Protein AF-A0A5K0WX55-F1 (afdb_monomer)

Sequence (47 aa):
NSGQIAPLDEIIRLKEKYRFRVLVEESNSFGVLGKSGRGLTEYFGVP

Secondary structure (DSSP, 8-state):
---PPP-HHHHHHHHHHHT-------TTTTTTSSTTS--HHHHTT--

Nearest PDB structures (foldseek):
  7u7h-assembly3_E  TM=9.424E-01  e=9.049E-03  Alistipes finegoldii DSM 17242
  5jay-assembly1_A  TM=9.832E-01  e=1.202E-01  Paraburkholderia xenovorans LB400
  5jay-assembly2_B  TM=9.819E-01  e=1.295E-01  Paraburkholderia xenovorans LB400
  2wka-assembly1_A  TM=9.557E-01  e=1.037E-01  Vibrio cholerae O1 biovar El Tor str. N16961
  6onn-assembly2_B  TM=9.829E-01  e=1.295E-01  Paraburkholderia phymatum STM815

InterPro domains:
  IPR015421 Pyridoxal phosphate-dependent transferase, major domain [G3DSA:3.40.640.10] (1-47)
  IPR015424 Pyridoxal phosphate-dependent transferase [SSF53383] (2-46)
  IPR050087 8-amino-7-oxononanoate synthase class-II [PTHR13693] (1-47)

Solvent-accessible surface area (backbone atoms only — not co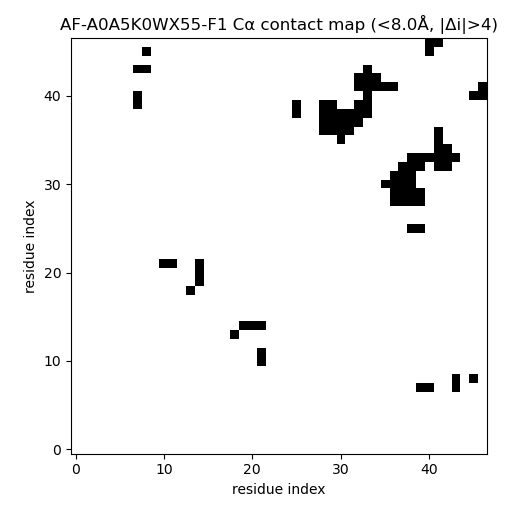mparable to full-atom values): 3122 Å² total; per-residue (Å²): 133,90,82,76,80,77,67,57,69,60,52,51,54,47,29,72,75,70,72,62,86,87,84,85,86,50,91,86,25,51,71,67,28,29,98,84,20,76,5,63,44,52,58,71,70,49,131

Organism: NCBI:txid210225

Radius of gyration: 11.11 Å; Cα contacts (8 Å, |Δi|>4): 46; chains: 1; bounding box: 28×17×29 Å

Structure (mmCIF, N/CA/C/O backbone):
data_AF-A0A5K0WX55-F1
#
_entry.id   AF-A0A5K0WX55-F1
#
loop_
_atom_site.group_PDB
_atom_site.id
_atom_site.type_symbol
_atom_site.label_atom_id
_atom_site.label_alt_id
_atom_site.label_comp_id
_atom_site.label_asym_id
_atom_site.label_entity_id
_atom_site.label_seq_id
_atom_site.pdbx_PDB_ins_code
_atom_site.Cartn_x
_atom_site.Cartn_y
_atom_site.Cartn_z
_atom_site.occupancy
_atom_site.B_iso_or_equiv
_atom_site.auth_seq_id
_atom_site.auth_comp_id
_atom_site.auth_asym_id
_atom_site.auth_atom_id
_atom_site.pdbx_PDB_model_num
ATOM 1 N N . ASN A 1 1 ? 16.042 -4.360 1.526 1.00 75.50 1 ASN A N 1
ATOM 2 C CA . ASN A 1 1 ? 14.768 -4.622 2.235 1.00 75.50 1 ASN A CA 1
ATOM 3 C C . ASN A 1 1 ? 14.483 -6.127 2.131 1.00 75.50 1 ASN A C 1
ATOM 5 O O . ASN A 1 1 ? 15.257 -6.812 1.474 1.00 75.50 1 ASN A O 1
ATOM 9 N N . SER A 1 2 ? 13.434 -6.653 2.766 1.00 92.81 2 SER A N 1
ATOM 10 C CA . SER A 1 2 ? 13.032 -8.069 2.640 1.00 92.81 2 SER A CA 1
ATOM 11 C C . SER A 1 2 ? 12.131 -8.362 1.427 1.00 92.81 2 SER A C 1
ATOM 13 O O . SER A 1 2 ? 11.727 -9.505 1.242 1.00 92.81 2 SER A O 1
ATOM 15 N N . GLY A 1 3 ? 11.780 -7.353 0.617 1.00 92.31 3 GLY A N 1
ATOM 16 C CA . GLY A 1 3 ? 10.885 -7.492 -0.541 1.00 92.31 3 GLY A CA 1
ATOM 17 C C . GLY A 1 3 ? 9.417 -7.783 -0.206 1.00 92.31 3 GLY A C 1
ATOM 18 O O . GLY A 1 3 ? 8.649 -8.134 -1.095 1.00 92.31 3 GLY A O 1
ATOM 19 N N . GLN A 1 4 ? 9.016 -7.669 1.062 1.00 95.56 4 GLN A N 1
ATOM 20 C CA . GLN A 1 4 ? 7.645 -7.955 1.480 1.00 95.56 4 GLN A CA 1
ATOM 21 C C . GLN A 1 4 ? 6.682 -6.837 1.069 1.00 95.56 4 GLN A C 1
ATOM 23 O O . GLN A 1 4 ? 6.996 -5.653 1.189 1.00 95.56 4 GLN A O 1
ATOM 28 N N . ILE A 1 5 ? 5.491 -7.235 0.625 1.00 95.00 5 ILE A N 1
ATOM 29 C CA . ILE A 1 5 ? 4.397 -6.329 0.277 1.00 95.00 5 ILE A CA 1
ATOM 30 C C . ILE A 1 5 ? 3.536 -6.114 1.524 1.00 95.00 5 ILE A C 1
ATOM 32 O O . ILE A 1 5 ? 3.102 -7.076 2.157 1.00 95.00 5 ILE A O 1
ATOM 36 N N . ALA A 1 6 ? 3.298 -4.854 1.887 1.00 94.75 6 ALA A N 1
ATOM 37 C CA . ALA A 1 6 ? 2.408 -4.520 2.993 1.00 94.75 6 ALA A CA 1
ATOM 38 C C . ALA A 1 6 ? 0.946 -4.888 2.649 1.00 94.75 6 ALA A C 1
ATOM 40 O O . ALA A 1 6 ? 0.530 -4.649 1.512 1.00 94.75 6 ALA A O 1
ATOM 41 N N . PRO A 1 7 ? 0.150 -5.410 3.605 1.00 96.31 7 PRO A N 1
ATOM 42 C CA . PRO A 1 7 ? -1.262 -5.741 3.391 1.00 96.31 7 PRO A CA 1
ATOM 43 C C . PRO A 1 7 ? -2.113 -4.461 3.360 1.00 96.31 7 PRO A C 1
ATOM 45 O O . PRO A 1 7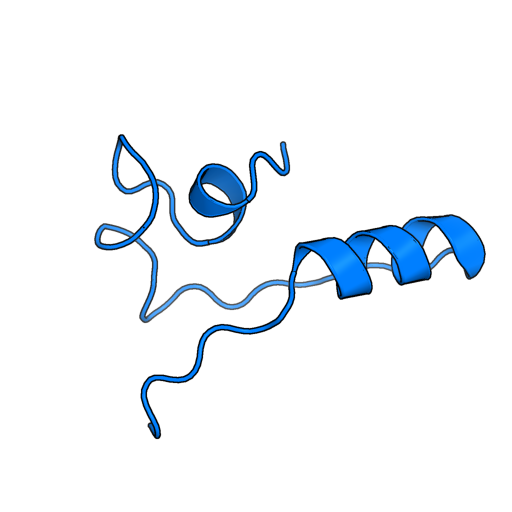 ? -2.756 -4.077 4.341 1.00 96.31 7 PRO A O 1
ATOM 48 N N . LEU A 1 8 ? -2.029 -3.720 2.251 1.00 96.50 8 LEU A N 1
ATOM 49 C CA . LEU A 1 8 ? -2.632 -2.393 2.124 1.00 96.50 8 LEU A CA 1
ATOM 50 C C . LEU A 1 8 ? -4.162 -2.449 2.232 1.00 96.50 8 LEU A C 1
ATOM 52 O O . LEU A 1 8 ? -4.758 -1.567 2.842 1.00 96.50 8 LEU A O 1
ATOM 56 N N . ASP A 1 9 ? -4.792 -3.498 1.715 1.00 95.62 9 ASP A N 1
ATOM 57 C CA . ASP A 1 9 ? -6.227 -3.765 1.847 1.00 95.62 9 ASP A CA 1
ATOM 58 C C . ASP A 1 9 ? -6.681 -3.840 3.318 1.00 95.62 9 ASP A C 1
ATOM 60 O O . ASP A 1 9 ? -7.658 -3.190 3.713 1.00 95.62 9 ASP A O 1
ATOM 64 N N . GLU A 1 10 ? -5.936 -4.553 4.164 1.00 97.62 10 GLU A N 1
ATOM 65 C CA . GLU A 1 10 ? -6.215 -4.636 5.597 1.00 97.62 10 GLU A CA 1
ATOM 66 C C . GLU A 1 10 ? -6.015 -3.290 6.299 1.00 97.62 10 GLU A C 1
ATOM 68 O O . GLU A 1 10 ? -6.842 -2.892 7.130 1.00 97.62 10 GLU A O 1
ATOM 73 N N . ILE A 1 11 ? -4.949 -2.566 5.950 1.00 97.50 11 ILE A N 1
ATOM 74 C CA . ILE A 1 11 ? -4.653 -1.238 6.501 1.00 97.50 11 ILE A CA 1
ATOM 75 C C . ILE A 1 11 ? -5.773 -0.253 6.147 1.00 97.50 11 ILE A C 1
ATOM 77 O O . ILE A 1 11 ? -6.231 0.488 7.020 1.00 97.50 11 ILE A O 1
ATOM 81 N N . ILE A 1 12 ? -6.267 -0.269 4.906 1.00 96.94 12 ILE A N 1
ATOM 82 C CA . ILE A 1 12 ? -7.397 0.563 4.474 1.00 96.94 12 ILE A CA 1
ATOM 83 C C . ILE A 1 12 ? -8.677 0.180 5.226 1.00 96.94 12 ILE A C 1
ATOM 85 O O . ILE A 1 12 ? -9.380 1.063 5.717 1.00 96.94 12 ILE A O 1
ATOM 89 N N . ARG A 1 13 ? -8.956 -1.112 5.436 1.00 97.31 13 ARG A N 1
ATOM 90 C CA . ARG A 1 13 ? -10.098 -1.541 6.266 1.00 97.31 13 ARG A CA 1
ATOM 91 C C . ARG A 1 13 ? -10.011 -0.992 7.695 1.00 97.31 13 ARG A C 1
ATOM 93 O O . ARG A 1 13 ? -11.016 -0.552 8.258 1.00 97.31 13 ARG A O 1
ATOM 100 N N . LEU A 1 14 ? -8.822 -1.009 8.296 1.00 98.06 14 LEU A N 1
ATOM 101 C CA . LEU A 1 14 ? -8.595 -0.450 9.631 1.00 98.06 14 LEU A CA 1
ATOM 102 C C . LEU A 1 14 ? -8.735 1.074 9.636 1.00 98.06 14 LEU A C 1
ATOM 104 O O . LEU A 1 14 ? -9.332 1.620 10.564 1.00 98.06 14 LEU A O 1
ATOM 108 N N . LYS A 1 15 ? -8.237 1.750 8.598 1.00 97.25 15 LYS A N 1
ATOM 109 C CA . LYS A 1 15 ? -8.3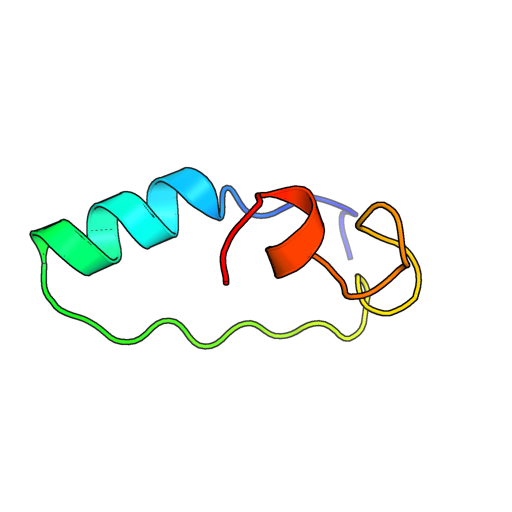72 3.198 8.407 1.00 97.25 15 LYS A CA 1
ATOM 110 C C . LYS A 1 15 ? -9.839 3.615 8.428 1.00 97.25 15 LYS A C 1
ATOM 112 O O . LYS A 1 15 ? -10.180 4.536 9.167 1.00 97.25 15 LYS A O 1
ATOM 117 N N . GLU A 1 16 ? -10.704 2.916 7.697 1.00 96.38 16 GLU A N 1
ATOM 118 C CA . GLU A 1 16 ? -12.142 3.215 7.683 1.00 96.38 16 GLU A CA 1
ATOM 119 C C . GLU A 1 16 ? -12.814 2.908 9.034 1.00 96.38 16 GLU A C 1
ATOM 121 O O . GLU A 1 16 ? -13.661 3.673 9.496 1.00 96.38 16 GLU A O 1
ATOM 126 N N . LYS A 1 17 ? -12.385 1.846 9.733 1.00 98.50 17 LYS A N 1
ATOM 127 C CA . LYS A 1 17 ? -12.918 1.481 11.058 1.00 98.50 17 LYS A CA 1
ATOM 1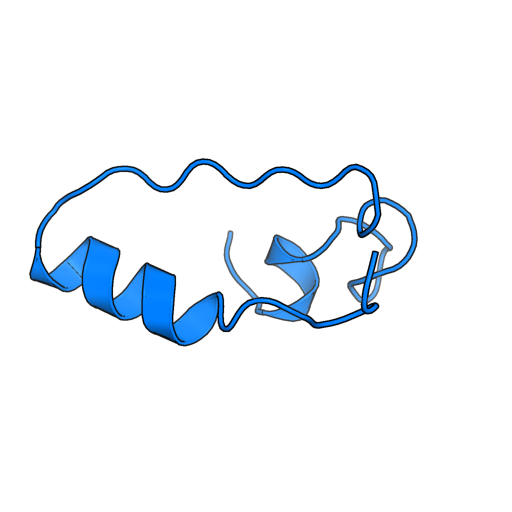28 C C . LYS A 1 17 ? -12.525 2.463 12.168 1.00 98.50 17 LYS A C 1
ATOM 130 O O . LYS A 1 17 ? -13.349 2.780 13.022 1.00 98.50 17 LYS A O 1
ATOM 135 N N . TYR A 1 18 ? -11.270 2.902 12.192 1.00 98.44 18 TYR A N 1
ATOM 136 C CA . TYR A 1 18 ? -10.689 3.662 13.308 1.00 98.44 18 TYR A CA 1
ATOM 137 C C . TYR A 1 18 ? -10.406 5.135 12.975 1.00 98.44 18 TYR A C 1
ATOM 139 O O . TYR A 1 18 ? -9.959 5.877 13.845 1.00 98.44 18 TYR A O 1
ATOM 147 N N . ARG A 1 19 ? -10.701 5.575 11.745 1.00 97.56 19 ARG A N 1
ATOM 148 C CA . ARG A 1 19 ? -10.600 6.964 11.259 1.00 97.56 19 ARG A CA 1
ATOM 149 C C . ARG A 1 19 ? -9.214 7.586 11.448 1.00 97.56 19 ARG A C 1
ATOM 151 O O . ARG A 1 19 ? -9.065 8.624 12.089 1.00 97.56 19 ARG A O 1
ATOM 158 N N . PHE A 1 20 ? -8.204 6.981 10.831 1.00 97.88 20 PHE A N 1
ATOM 159 C CA . PHE A 1 20 ? -6.851 7.544 10.763 1.00 97.88 20 PHE A CA 1
ATOM 160 C C . PHE A 1 20 ? -6.429 7.870 9.324 1.00 97.88 20 PHE A C 1
ATOM 162 O O . PHE A 1 20 ? -7.169 7.633 8.369 1.00 97.88 20 PHE A O 1
ATOM 169 N N . ARG A 1 21 ? -5.244 8.469 9.163 1.00 97.19 21 ARG A N 1
ATOM 170 C CA . ARG A 1 21 ? -4.631 8.741 7.855 1.00 97.19 21 ARG A CA 1
ATOM 171 C C . ARG A 1 21 ? -3.552 7.705 7.573 1.00 97.19 21 ARG A C 1
ATOM 173 O O . ARG A 1 21 ? -2.752 7.405 8.453 1.00 97.19 21 ARG A O 1
ATOM 180 N N . VAL A 1 22 ? -3.523 7.201 6.346 1.00 95.94 22 VAL A N 1
ATOM 181 C CA . VAL A 1 22 ? -2.476 6.302 5.856 1.00 95.94 22 VAL A CA 1
ATOM 182 C C . VAL A 1 22 ? -1.549 7.127 4.976 1.00 95.94 22 VAL A C 1
ATOM 184 O O . VAL A 1 22 ? -2.017 7.788 4.052 1.00 95.94 22 VAL A O 1
ATOM 187 N N . LEU A 1 23 ? -0.255 7.107 5.282 1.00 95.75 23 LEU A N 1
ATOM 188 C CA . LEU A 1 23 ? 0.786 7.628 4.406 1.00 95.75 23 LEU A CA 1
ATOM 189 C C . LEU A 1 23 ? 1.534 6.425 3.842 1.00 95.75 23 LEU A C 1
ATOM 191 O O . LEU A 1 23 ? 1.987 5.577 4.609 1.00 95.75 23 LEU A O 1
ATOM 195 N N . VAL A 1 24 ? 1.626 6.345 2.518 1.00 94.06 24 VAL A N 1
ATOM 196 C CA . VAL A 1 24 ? 2.289 5.240 1.822 1.00 94.06 24 VAL A CA 1
ATOM 197 C C . VAL A 1 24 ? 3.606 5.753 1.252 1.00 94.06 24 VAL A C 1
ATOM 199 O O . VAL A 1 24 ? 3.641 6.782 0.581 1.00 94.06 24 VAL A O 1
ATOM 202 N N . GLU A 1 25 ? 4.687 5.046 1.557 1.00 94.31 25 GLU A N 1
ATOM 203 C CA . GLU A 1 25 ? 6.019 5.271 1.000 1.00 94.31 25 GLU A CA 1
ATOM 204 C C . GLU A 1 25 ? 6.210 4.293 -0.169 1.00 94.31 25 GLU A C 1
ATOM 206 O O . GLU A 1 25 ? 5.977 3.096 -0.013 1.00 94.31 25 GLU A O 1
ATOM 211 N N . GLU A 1 26 ? 6.549 4.807 -1.354 1.00 94.62 26 GLU A N 1
ATOM 212 C CA . GLU A 1 26 ? 6.450 4.067 -2.626 1.00 94.62 26 GLU A CA 1
ATOM 213 C C . GLU A 1 26 ? 7.796 3.937 -3.374 1.00 94.62 26 GLU A C 1
ATOM 215 O O . GLU A 1 26 ? 7.805 3.606 -4.560 1.00 94.62 26 GLU A O 1
ATOM 220 N N . SER A 1 27 ? 8.953 4.146 -2.725 1.00 95.56 27 SER A N 1
ATOM 221 C CA . SER A 1 27 ? 10.268 4.138 -3.408 1.00 95.56 27 SER A CA 1
ATOM 222 C C . SER A 1 27 ? 10.599 2.818 -4.107 1.00 95.56 27 SER A C 1
ATOM 224 O O . SER A 1 27 ? 11.390 2.809 -5.045 1.00 95.56 27 SER A O 1
ATOM 226 N N . ASN A 1 28 ? 10.023 1.700 -3.651 1.00 95.44 28 ASN A N 1
ATOM 227 C CA . ASN A 1 28 ? 10.274 0.370 -4.220 1.00 95.44 28 ASN A CA 1
ATOM 228 C C . ASN A 1 28 ? 9.109 -0.179 -5.062 1.00 95.44 28 ASN A C 1
ATOM 230 O O . ASN A 1 28 ? 9.249 -1.248 -5.652 1.00 95.44 28 ASN A O 1
ATOM 234 N N . SER A 1 29 ? 7.958 0.496 -5.087 1.00 95.44 29 SER A N 1
ATOM 235 C CA . SER A 1 29 ? 6.747 0.032 -5.780 1.00 95.44 29 SER A CA 1
ATOM 236 C C . SER A 1 29 ? 6.390 0.887 -6.988 1.00 95.44 29 SER A C 1
ATOM 238 O O . SER A 1 29 ? 5.847 0.355 -7.959 1.00 95.44 29 SER A O 1
ATOM 240 N N . PHE A 1 30 ? 6.706 2.182 -6.969 1.00 95.75 30 PHE A N 1
ATOM 241 C CA . PHE A 1 30 ? 6.462 3.067 -8.102 1.00 95.75 30 PHE A CA 1
ATOM 242 C C . PHE A 1 30 ? 7.255 2.612 -9.338 1.00 95.75 30 PHE A C 1
ATOM 244 O O . PHE A 1 30 ? 8.449 2.332 -9.262 1.00 95.75 30 PHE A O 1
ATOM 251 N N . GLY A 1 31 ? 6.581 2.509 -10.482 1.00 96.75 31 GLY A N 1
ATOM 252 C CA . GLY A 1 31 ? 7.137 1.979 -11.730 1.00 96.75 31 GLY A CA 1
ATOM 253 C C . GLY A 1 31 ? 7.270 0.452 -11.786 1.00 96.75 31 GLY A C 1
ATOM 254 O O . GLY A 1 31 ? 7.672 -0.071 -12.822 1.00 96.75 31 GLY A O 1
ATOM 255 N N . VAL A 1 32 ? 6.928 -0.267 -10.709 1.00 96.00 32 VAL A N 1
ATOM 256 C CA . VAL A 1 32 ? 7.093 -1.729 -10.596 1.00 96.00 32 VAL A CA 1
ATOM 257 C C . VAL A 1 32 ? 5.756 -2.438 -10.374 1.00 96.00 32 VAL A C 1
ATOM 259 O O . VAL A 1 32 ? 5.483 -3.451 -11.014 1.00 96.00 32 VAL A O 1
ATOM 262 N N . LEU A 1 33 ? 4.923 -1.922 -9.467 1.00 96.50 33 LEU A N 1
ATOM 263 C CA . LEU A 1 33 ? 3.636 -2.513 -9.095 1.00 96.50 33 LEU A CA 1
ATOM 264 C C . LEU A 1 33 ? 2.454 -1.782 -9.742 1.00 96.50 33 LEU A C 1
ATOM 266 O O . LEU A 1 33 ? 2.518 -0.589 -10.035 1.00 96.50 33 LEU A O 1
ATOM 270 N N . GLY A 1 34 ? 1.352 -2.518 -9.912 1.00 95.94 34 GLY A N 1
ATOM 271 C CA . GLY A 1 34 ? 0.150 -2.044 -10.596 1.00 95.94 34 GLY A 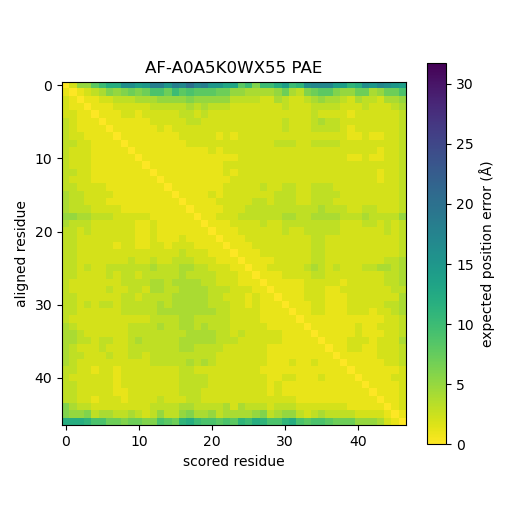CA 1
ATOM 272 C C . GLY A 1 34 ? 0.229 -2.236 -12.113 1.00 95.94 34 GLY A C 1
ATOM 273 O O . GLY A 1 34 ? 1.308 -2.351 -12.692 1.00 95.94 34 GLY A O 1
ATOM 274 N N . LYS A 1 35 ? -0.929 -2.311 -12.780 1.00 97.06 35 LYS A N 1
ATOM 275 C CA . LYS A 1 35 ? -0.998 -2.600 -14.224 1.00 97.06 35 LYS A CA 1
ATOM 276 C C . LYS A 1 35 ? -0.291 -1.535 -15.068 1.00 97.06 35 LYS A C 1
ATOM 278 O O . LYS A 1 35 ? 0.233 -1.862 -16.130 1.00 97.06 35 LYS A O 1
ATOM 283 N N . SER A 1 36 ? -0.291 -0.284 -14.613 1.00 97.06 36 SER A N 1
ATOM 284 C CA . SER A 1 36 ? 0.381 0.841 -15.266 1.00 97.06 36 SER A CA 1
ATOM 285 C C . SER A 1 36 ? 1.622 1.331 -14.515 1.00 97.06 36 SER A C 1
ATOM 287 O O . SER A 1 36 ? 2.191 2.356 -14.886 1.00 97.06 36 SER A O 1
ATOM 289 N N . GLY A 1 37 ? 2.071 0.605 -13.485 1.00 96.81 37 GLY A N 1
ATOM 290 C CA . GLY A 1 37 ? 3.239 0.986 -12.694 1.00 96.81 37 GLY A CA 1
ATOM 291 C C . GLY A 1 37 ? 2.981 2.147 -11.730 1.00 96.81 37 GLY A C 1
ATOM 292 O O . GLY A 1 37 ? 3.935 2.789 -1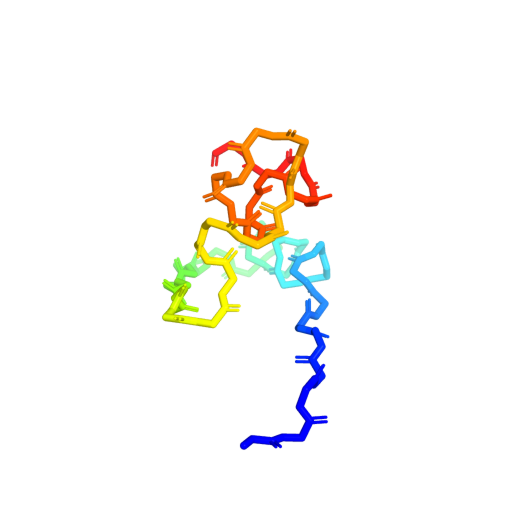1.294 1.00 96.81 37 GLY A O 1
ATOM 293 N 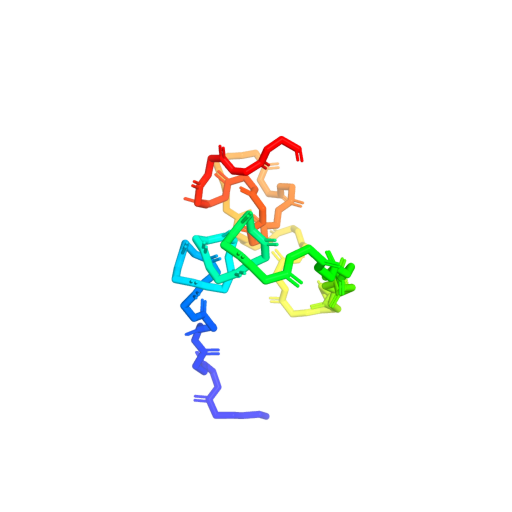N . ARG A 1 38 ? 1.725 2.470 -11.393 1.00 95.75 38 ARG A N 1
ATOM 294 C CA . ARG A 1 38 ? 1.420 3.584 -10.472 1.00 95.75 38 ARG A CA 1
ATOM 295 C C . ARG A 1 38 ? 1.745 3.272 -9.016 1.00 95.75 38 ARG A C 1
ATOM 297 O O . ARG A 1 38 ? 1.734 4.193 -8.205 1.00 95.75 38 ARG A O 1
ATOM 304 N N . GLY A 1 39 ? 2.047 2.015 -8.705 1.00 96.44 39 GLY A N 1
ATOM 305 C CA . GLY A 1 39 ? 2.518 1.603 -7.397 1.00 96.44 39 GLY A CA 1
ATOM 306 C C . GLY A 1 39 ? 1.555 0.693 -6.649 1.00 96.44 39 GLY A C 1
ATOM 307 O O . GLY A 1 39 ? 0.674 0.037 -7.215 1.00 96.44 39 GLY A O 1
ATOM 308 N N . LEU A 1 40 ? 1.770 0.627 -5.341 1.00 96.12 40 LEU A N 1
ATOM 309 C CA . LEU A 1 40 ? 1.098 -0.296 -4.433 1.00 96.12 40 LEU A CA 1
ATOM 310 C C . LEU A 1 40 ? -0.409 -0.021 -4.346 1.00 96.12 40 LEU A C 1
ATOM 312 O O . LEU A 1 40 ? -1.212 -0.946 -4.245 1.00 96.12 40 LEU A O 1
ATOM 316 N N . THR A 1 41 ? -0.788 1.251 -4.426 1.00 95.44 41 THR A N 1
ATOM 317 C CA . THR A 1 41 ? -2.188 1.695 -4.449 1.00 95.44 41 THR A CA 1
ATOM 318 C C . THR A 1 41 ? -2.954 1.129 -5.648 1.00 95.44 41 THR A C 1
ATOM 320 O O . THR A 1 41 ? -3.989 0.493 -5.460 1.00 95.44 41 THR A O 1
ATOM 323 N N . GLU A 1 42 ? -2.411 1.237 -6.866 1.00 96.50 42 GLU A N 1
ATOM 324 C CA . GLU A 1 42 ? -3.011 0.640 -8.072 1.00 96.50 42 GLU A CA 1
ATOM 325 C C . GLU A 1 42 ? -3.060 -0.889 -7.985 1.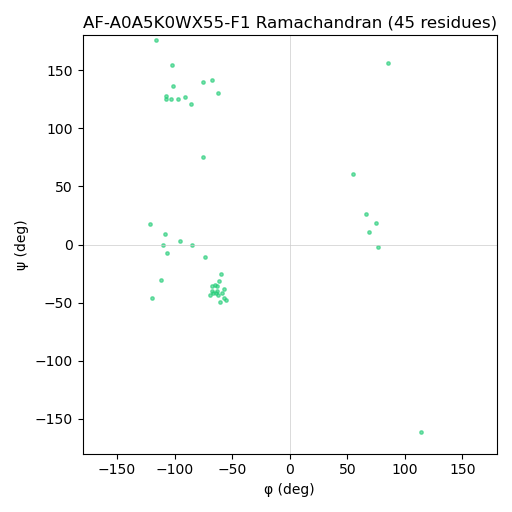00 96.50 42 GLU A C 1
ATOM 327 O O . GLU A 1 42 ? -4.062 -1.492 -8.370 1.00 96.50 42 GLU A O 1
ATOM 332 N N . TYR A 1 43 ? -2.006 -1.517 -7.456 1.00 96.56 43 TYR A N 1
ATOM 333 C CA . TYR A 1 43 ? -1.949 -2.969 -7.283 1.00 96.56 43 TYR A CA 1
ATOM 334 C C . TYR A 1 43 ? -3.109 -3.509 -6.428 1.00 96.56 43 TYR A C 1
ATOM 336 O O . TYR A 1 43 ? -3.674 -4.549 -6.760 1.00 96.56 43 TYR A O 1
ATOM 344 N N . PHE A 1 44 ? -3.506 -2.781 -5.380 1.00 96.00 44 PHE A N 1
ATOM 345 C CA . PHE A 1 44 ? -4.638 -3.136 -4.514 1.00 96.00 44 PHE A CA 1
ATOM 346 C C . PHE A 1 44 ? -5.970 -2.463 -4.896 1.00 96.00 44 PHE A C 1
ATOM 348 O O . PHE A 1 44 ? -6.968 -2.657 -4.203 1.00 96.00 44 PHE A O 1
ATOM 355 N N . GLY A 1 45 ? -6.021 -1.678 -5.978 1.00 94.12 45 GLY A N 1
ATOM 356 C CA . GLY A 1 45 ? -7.233 -0.956 -6.387 1.00 94.12 45 GLY A CA 1
ATOM 357 C C . GLY A 1 45 ? -7.663 0.143 -5.409 1.00 94.12 45 GLY A C 1
ATOM 358 O O . GLY A 1 45 ? -8.846 0.475 -5.330 1.00 94.12 45 GLY A O 1
ATOM 359 N N . VAL A 1 46 ? -6.715 0.692 -4.650 1.00 90.38 46 VAL A N 1
ATOM 360 C CA . VAL A 1 46 ? -6.940 1.821 -3.747 1.00 90.38 46 VAL A CA 1
A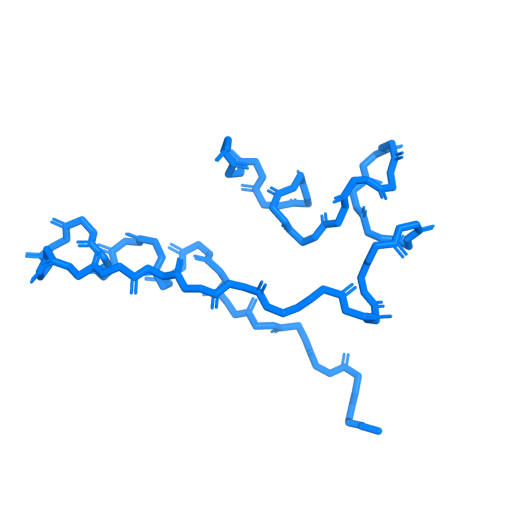TOM 361 C C . VAL A 1 46 ? -6.797 3.116 -4.560 1.00 90.38 46 VAL A C 1
ATOM 363 O O . VAL A 1 46 ? -5.742 3.311 -5.168 1.00 90.38 46 VAL A O 1
ATOM 366 N N . PRO A 1 47 ? -7.841 3.966 -4.621 1.00 72.94 47 PRO A N 1
ATOM 367 C CA . PRO A 1 47 ? -7.810 5.221 -5.371 1.00 72.94 47 PRO A CA 1
ATOM 368 C C . PRO A 1 47 ? -6.889 6.280 -4.754 1.00 72.94 47 PRO A C 1
ATOM 370 O O . PRO A 1 47 ? -6.727 6.290 -3.509 1.00 72.94 47 PRO A O 1
#

pLDDT: mean 95.07, std 4.66, range [72.94, 98.5]

Foldseek 3Di:
DPPDQDPVVVVVVVCVVVVDDDDDDFPPFQLPAAPRRNGPCNNVVND

Mean predicted aligned error: 2.51 Å